Protein AF-A0A536SQI3-F1 (afdb_monomer_lite)

Radius of gyration: 22.65 Å; chains: 1; bounding box: 48×44×55 Å

Structure (mmCIF, N/CA/C/O backbone):
data_AF-A0A536SQI3-F1
#
_entry.id   AF-A0A536SQI3-F1
#
loop_
_atom_site.group_PDB
_atom_site.id
_atom_site.type_symbol
_atom_site.label_atom_id
_atom_site.label_alt_id
_atom_site.label_comp_id
_atom_site.label_asym_id
_atom_site.label_entity_id
_atom_site.label_seq_id
_atom_site.pdbx_PDB_ins_code
_atom_site.Cartn_x
_atom_site.Cartn_y
_atom_site.Cartn_z
_atom_site.occupancy
_atom_site.B_iso_or_equiv
_atom_site.auth_seq_id
_atom_site.auth_comp_id
_atom_site.auth_asym_id
_atom_site.auth_atom_id
_atom_site.pdbx_PDB_model_num
ATOM 1 N N . MET A 1 1 ? 1.570 18.045 28.179 1.00 54.19 1 MET A N 1
ATOM 2 C CA . MET A 1 1 ? 0.170 17.554 28.172 1.00 54.19 1 MET A CA 1
ATOM 3 C C . MET A 1 1 ? 0.176 16.136 28.721 1.00 54.19 1 MET A C 1
ATOM 5 O O . MET A 1 1 ? 1.091 15.405 28.374 1.00 54.19 1 MET A O 1
ATOM 9 N N . GLN A 1 2 ? -0.757 15.761 29.602 1.00 69.25 2 GLN A N 1
ATOM 10 C CA . GLN A 1 2 ? -0.829 14.382 30.109 1.00 69.25 2 GLN A CA 1
ATOM 11 C C . GLN A 1 2 ? -1.326 13.451 28.995 1.00 69.25 2 GLN A C 1
ATOM 13 O O . GLN A 1 2 ? -2.416 13.666 28.467 1.00 69.25 2 GLN A O 1
ATOM 18 N N . VAL A 1 3 ? -0.507 12.463 28.636 1.00 77.88 3 VAL A N 1
ATOM 19 C CA . VAL A 1 3 ? -0.843 11.394 27.686 1.00 77.88 3 VAL A CA 1
ATOM 20 C C . VAL A 1 3 ? -1.609 10.309 28.437 1.00 77.88 3 VAL A C 1
ATOM 22 O O . VAL A 1 3 ? -1.170 9.867 29.499 1.00 77.88 3 VAL A O 1
ATOM 25 N N . THR A 1 4 ? -2.745 9.875 27.901 1.00 81.56 4 THR A N 1
ATOM 26 C CA . THR A 1 4 ? -3.534 8.772 28.465 1.00 81.56 4 THR A CA 1
ATOM 27 C C . THR A 1 4 ? -3.445 7.565 27.542 1.00 81.56 4 THR A C 1
ATOM 29 O O . THR A 1 4 ? -4.084 7.583 26.493 1.00 81.56 4 THR A O 1
ATOM 32 N N . PRO A 1 5 ? -2.671 6.517 27.883 1.00 80.06 5 PRO A N 1
ATOM 33 C CA . PRO A 1 5 ? -2.592 5.332 27.041 1.00 80.06 5 PRO A CA 1
ATOM 34 C C . PRO A 1 5 ? -3.958 4.624 26.969 1.00 80.06 5 PRO A C 1
ATOM 36 O O . PRO A 1 5 ? -4.722 4.667 27.943 1.00 80.06 5 PRO A O 1
ATOM 39 N N . PRO A 1 6 ? -4.281 3.973 25.835 1.00 82.25 6 PRO A N 1
ATOM 40 C CA . PRO A 1 6 ? -5.546 3.271 25.655 1.00 82.25 6 PRO A CA 1
ATOM 41 C C . PRO A 1 6 ? -5.711 2.188 26.723 1.00 82.25 6 PRO A C 1
ATOM 43 O O . PRO A 1 6 ? -4.806 1.392 26.973 1.00 82.25 6 PRO A O 1
ATOM 46 N N . ARG A 1 7 ? -6.885 2.146 27.355 1.00 83.94 7 ARG A N 1
ATOM 47 C CA . ARG A 1 7 ? -7.156 1.257 28.495 1.00 83.94 7 ARG A CA 1
ATOM 48 C C . ARG A 1 7 ? -7.580 -0.148 28.063 1.00 83.94 7 ARG A C 1
ATOM 50 O O . ARG A 1 7 ? -7.582 -1.059 28.885 1.00 83.94 7 ARG A O 1
ATOM 57 N N . SER A 1 8 ? -7.973 -0.336 26.797 1.00 91.12 8 SER A N 1
ATOM 58 C CA . SER A 1 8 ? -8.430 -1.628 26.262 1.00 91.12 8 SER A CA 1
ATOM 59 C C . SER A 1 8 ? -8.322 -1.735 24.733 1.00 91.12 8 SER A C 1
ATOM 61 O O . SER A 1 8 ? -8.326 -0.727 24.023 1.00 91.12 8 SER A O 1
ATOM 63 N N . LEU A 1 9 ? -8.309 -2.971 24.212 1.00 89.44 9 LEU A N 1
ATOM 64 C CA . LEU A 1 9 ? -8.352 -3.250 22.765 1.00 89.44 9 LEU A CA 1
ATOM 65 C C . LEU A 1 9 ? -9.616 -2.695 22.095 1.00 89.44 9 LEU A C 1
ATOM 67 O O . LEU A 1 9 ? -9.556 -2.234 20.958 1.00 89.44 9 LEU A O 1
ATOM 71 N N . THR A 1 10 ? -10.750 -2.701 22.798 1.00 90.50 10 THR A N 1
ATOM 72 C CA . THR A 1 10 ? -12.017 -2.152 22.298 1.00 90.50 10 THR A CA 1
ATOM 73 C C . THR A 1 10 ? -11.917 -0.649 22.066 1.00 90.50 10 THR A C 1
ATOM 75 O O . THR A 1 10 ? -12.438 -0.138 21.079 1.00 90.50 10 THR A O 1
ATOM 78 N N . GLU A 1 11 ? -11.211 0.066 22.943 1.00 88.69 11 GLU A N 1
ATOM 79 C CA . GLU A 1 11 ? -10.977 1.502 22.797 1.00 88.69 11 GLU A CA 1
ATOM 80 C C . GLU A 1 11 ? -10.138 1.808 21.550 1.00 88.69 11 GLU A C 1
ATOM 82 O O . GLU A 1 11 ? -10.466 2.717 20.786 1.00 88.69 11 GLU A O 1
ATOM 87 N N . 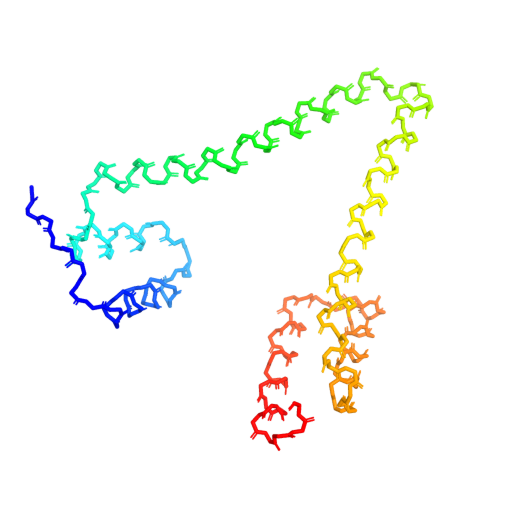LEU A 1 12 ? -9.108 0.991 21.313 1.00 89.12 12 LEU A N 1
ATOM 88 C CA . LEU A 1 12 ? -8.235 1.076 20.147 1.00 89.12 12 LEU A CA 1
ATOM 89 C C . LEU A 1 12 ? -9.018 0.786 18.859 1.00 89.12 12 LEU A C 1
ATOM 91 O O . LEU A 1 12 ? -9.025 1.601 17.938 1.00 89.12 12 LEU A O 1
ATOM 95 N N . PHE A 1 13 ? -9.760 -0.326 18.834 1.00 91.31 13 PHE A N 1
ATOM 96 C CA . PHE A 1 13 ? -10.617 -0.715 17.715 1.00 91.31 13 PHE A CA 1
ATOM 97 C C . PHE A 1 13 ? -11.633 0.375 17.373 1.00 91.31 13 PHE A C 1
ATOM 99 O O . PHE A 1 13 ? -11.731 0.770 16.216 1.00 91.31 13 PHE A O 1
ATOM 106 N N . LEU A 1 14 ? -12.352 0.905 18.366 1.00 90.19 14 LEU A N 1
ATOM 107 C CA . LEU A 1 14 ? -13.330 1.970 18.146 1.00 90.19 14 LEU A CA 1
ATOM 108 C C . LEU A 1 14 ? -12.668 3.272 17.691 1.00 90.19 14 LEU A C 1
ATOM 110 O O . LEU A 1 14 ? -13.249 3.979 16.875 1.00 90.19 14 LEU A O 1
ATOM 114 N N . GLY A 1 15 ? -11.464 3.594 18.171 1.00 87.50 15 GLY A N 1
ATOM 115 C CA . GLY A 1 15 ? -10.703 4.743 17.682 1.00 87.50 15 GLY A CA 1
ATOM 116 C C . GLY A 1 15 ? -10.355 4.615 16.200 1.00 87.50 15 GLY A C 1
ATOM 117 O O . GLY A 1 15 ? -10.721 5.486 15.414 1.00 87.50 15 GLY A O 1
ATOM 118 N N . PHE A 1 16 ? -9.729 3.508 15.797 1.00 90.44 16 PHE A N 1
ATOM 119 C CA . PHE A 1 16 ? -9.365 3.270 14.395 1.00 90.44 16 PHE A CA 1
ATOM 120 C C . PHE A 1 16 ? -10.582 3.103 13.481 1.00 90.44 16 PHE A C 1
ATOM 122 O O . PHE A 1 16 ? -10.594 3.651 12.380 1.00 90.44 16 PHE A O 1
ATOM 129 N N . LEU A 1 17 ? -11.631 2.412 13.938 1.00 90.00 17 LEU A N 1
ATOM 130 C CA . LEU A 1 17 ? -12.891 2.280 13.206 1.00 90.00 17 LEU A CA 1
ATOM 131 C C . LEU A 1 17 ? -13.521 3.652 12.950 1.00 90.00 17 LEU A C 1
ATOM 133 O O . LEU A 1 17 ? -13.993 3.921 11.848 1.00 90.00 17 LEU A O 1
ATOM 137 N N . ALA A 1 18 ? -13.508 4.531 13.951 1.00 86.75 18 ALA A N 1
ATOM 138 C CA . ALA A 1 18 ? -14.102 5.853 13.850 1.00 86.75 18 ALA A CA 1
ATOM 139 C C . ALA A 1 18 ? -13.255 6.815 12.995 1.00 86.75 18 ALA A C 1
ATOM 141 O O . ALA A 1 18 ? -13.822 7.626 12.263 1.00 86.75 18 ALA A O 1
ATOM 142 N N . ILE A 1 19 ? -11.921 6.692 13.023 1.00 89.88 19 ILE A N 1
ATOM 143 C CA . ILE A 1 19 ? -11.030 7.362 12.062 1.00 89.88 19 ILE A CA 1
ATOM 144 C C . ILE A 1 19 ? -11.371 6.888 10.645 1.00 89.88 19 ILE A C 1
ATOM 146 O O . ILE A 1 19 ? -11.669 7.710 9.781 1.00 89.88 19 ILE A O 1
ATOM 150 N N . GLY A 1 20 ? -11.408 5.573 10.408 1.00 85.06 20 GLY A N 1
ATOM 151 C CA . GLY A 1 20 ? -11.700 4.987 9.096 1.00 85.06 20 GLY A CA 1
ATOM 152 C C . GLY A 1 20 ? -13.069 5.394 8.546 1.00 85.06 20 GLY A C 1
ATOM 153 O O . GLY A 1 20 ? -13.165 5.823 7.399 1.00 85.06 20 GLY A O 1
ATOM 154 N N . ALA A 1 21 ? -14.110 5.365 9.382 1.00 88.00 21 ALA A N 1
ATOM 155 C CA . ALA A 1 21 ? -15.465 5.770 9.006 1.00 88.00 21 ALA A CA 1
ATOM 156 C C . ALA A 1 21 ? -15.570 7.246 8.573 1.00 88.00 21 ALA A C 1
ATOM 158 O O . ALA A 1 21 ? -16.472 7.595 7.815 1.00 88.00 21 ALA A O 1
ATOM 159 N N . ARG A 1 22 ? -14.657 8.113 9.036 1.00 87.56 22 ARG A N 1
ATOM 160 C CA . ARG A 1 22 ? -14.654 9.561 8.753 1.00 87.56 22 ARG A CA 1
ATOM 161 C C . ARG A 1 22 ? -13.556 10.003 7.784 1.00 87.56 22 ARG A C 1
ATOM 163 O O . ARG A 1 22 ? -13.510 11.169 7.409 1.00 87.56 22 ARG A O 1
ATOM 170 N N . SER A 1 23 ? -12.702 9.083 7.332 1.00 80.94 23 SER A N 1
ATOM 171 C CA . SER A 1 23 ? -11.514 9.383 6.515 1.00 80.94 23 SER A CA 1
ATOM 172 C C . SER A 1 23 ? -11.808 9.742 5.049 1.00 80.94 23 SER A C 1
ATOM 174 O O . SER A 1 23 ? -10.876 9.858 4.251 1.00 80.94 23 SER A O 1
ATOM 176 N N . PHE A 1 24 ? -13.074 9.935 4.667 1.00 76.62 24 PHE A N 1
ATOM 177 C CA . PHE A 1 24 ? -13.469 10.286 3.302 1.00 76.62 24 PHE A CA 1
ATOM 178 C C . PHE A 1 24 ? -13.100 11.754 3.008 1.00 76.62 24 PHE A C 1
ATOM 180 O O . PHE A 1 24 ? -13.892 12.667 3.216 1.00 76.62 24 PHE A O 1
ATOM 187 N N . GLY A 1 25 ? -11.844 11.983 2.610 1.00 70.31 25 GLY A N 1
ATOM 188 C CA . GLY A 1 25 ? -11.251 13.317 2.418 1.00 70.31 25 GLY A CA 1
ATOM 189 C C . GLY A 1 25 ? -9.841 13.479 3.000 1.00 70.31 25 GLY A C 1
ATOM 190 O O . GLY A 1 25 ? -9.211 14.511 2.791 1.00 70.31 25 GLY A O 1
ATOM 191 N N . GLY A 1 26 ? -9.328 12.464 3.702 1.00 79.56 26 GLY A N 1
ATOM 192 C CA . GLY A 1 26 ? -7.971 12.452 4.247 1.00 79.56 26 GLY A CA 1
ATOM 193 C C . GLY A 1 26 ? -7.925 11.829 5.637 1.00 79.56 26 GLY A C 1
ATOM 194 O O . GLY A 1 26 ? -8.546 12.325 6.574 1.00 79.56 26 GLY A O 1
ATOM 195 N N . VAL A 1 27 ? -7.154 10.749 5.779 1.00 88.62 27 VAL A N 1
ATOM 196 C CA . VAL A 1 27 ? -6.998 10.034 7.058 1.00 88.62 27 VAL A CA 1
ATOM 197 C C . VAL A 1 27 ? -6.168 10.826 8.068 1.00 88.62 27 VAL A C 1
ATOM 199 O O . VAL A 1 27 ? -6.436 10.771 9.260 1.00 88.62 27 VAL A O 1
ATOM 202 N N . LEU A 1 28 ? -5.186 11.599 7.600 1.00 88.19 28 LEU A N 1
ATOM 203 C CA . LEU A 1 28 ? -4.201 12.269 8.448 1.00 88.19 28 LEU A CA 1
ATOM 204 C C . LEU A 1 28 ? -4.794 13.319 9.412 1.00 88.19 28 LEU A C 1
ATOM 206 O O . LEU A 1 28 ? -4.505 13.224 10.605 1.00 88.19 28 LEU A O 1
ATOM 210 N N . PRO A 1 29 ? -5.643 14.277 8.974 1.00 89.12 29 PRO A N 1
ATOM 211 C CA . PRO A 1 29 ? -6.240 15.250 9.893 1.00 89.12 29 PRO A CA 1
ATOM 212 C C . PRO A 1 29 ? -7.189 14.594 10.904 1.00 89.12 29 PRO A C 1
ATOM 214 O O . PRO A 1 29 ? -7.241 15.013 12.058 1.00 89.12 29 PRO A O 1
ATOM 217 N N . TRP A 1 30 ? -7.903 13.537 10.504 1.00 89.88 30 TRP A N 1
ATOM 218 C CA . TRP A 1 30 ? -8.766 12.773 11.408 1.00 89.88 30 TRP A CA 1
ATOM 219 C C . TRP A 1 30 ? -7.974 11.930 12.404 1.00 89.88 30 TRP A C 1
ATOM 221 O O . TRP A 1 30 ? -8.318 11.896 13.582 1.00 89.88 30 TRP A O 1
ATOM 231 N N . ALA A 1 31 ? -6.894 11.293 11.956 1.00 90.00 31 ALA A N 1
ATOM 232 C CA . ALA A 1 31 ? -5.985 10.561 12.824 1.00 90.00 31 ALA A CA 1
ATOM 233 C C . ALA A 1 31 ? -5.347 11.498 13.855 1.00 90.00 31 ALA A C 1
ATOM 235 O O . ALA A 1 31 ? -5.341 11.171 15.038 1.00 90.00 31 ALA A O 1
ATOM 236 N N . TYR A 1 32 ? -4.905 12.690 13.437 1.00 90.31 32 TYR A N 1
ATOM 237 C CA . TYR A 1 32 ? -4.372 13.702 14.347 1.00 90.31 32 TYR A CA 1
ATOM 238 C C . TYR A 1 32 ? -5.414 14.141 15.382 1.00 90.31 32 TYR A C 1
ATOM 240 O O . TYR A 1 32 ? -5.163 14.035 16.583 1.00 90.31 32 TYR A O 1
ATOM 248 N N . ARG A 1 33 ? -6.614 14.550 14.939 1.00 89.12 33 ARG A N 1
ATOM 249 C CA . ARG A 1 33 ? -7.701 14.945 15.850 1.00 89.12 33 ARG A CA 1
ATOM 250 C C . ARG A 1 33 ? -8.026 13.851 16.855 1.00 89.12 33 ARG A C 1
ATOM 252 O O . ARG A 1 33 ? -8.018 14.097 18.054 1.00 89.12 33 ARG A O 1
ATOM 259 N N . THR A 1 34 ? -8.280 12.629 16.398 1.00 88.88 34 THR A N 1
ATOM 260 C CA . THR A 1 34 ? -8.717 11.567 17.306 1.00 88.88 34 THR A CA 1
ATOM 261 C C . THR A 1 34 ? -7.590 11.089 18.225 1.00 88.88 34 THR A C 1
ATOM 263 O O . THR A 1 34 ? -7.833 10.890 19.413 1.00 88.88 34 THR A O 1
ATOM 266 N N . MET A 1 35 ? -6.361 10.917 17.729 1.00 87.62 35 MET A N 1
ATOM 267 C CA . MET A 1 35 ? -5.261 10.346 18.522 1.00 87.62 35 MET A CA 1
ATOM 268 C C . MET A 1 35 ? -4.564 11.371 19.428 1.00 87.62 35 MET A C 1
ATOM 270 O O . MET A 1 35 ? -4.138 10.998 20.520 1.00 87.62 35 MET A O 1
ATOM 274 N N . VAL A 1 36 ? -4.454 12.637 19.010 1.00 89.62 36 VAL A N 1
ATOM 275 C CA . VAL A 1 36 ? -3.725 13.687 19.749 1.00 89.62 36 VAL A CA 1
ATOM 276 C C . VAL A 1 36 ? -4.676 14.598 20.528 1.00 89.62 36 VAL A C 1
ATOM 278 O O . VAL A 1 36 ? -4.434 14.861 21.705 1.00 89.62 36 VAL A O 1
ATOM 281 N N . GLU A 1 37 ? -5.771 15.058 19.913 1.00 88.56 37 GLU A N 1
ATOM 282 C CA . GLU A 1 37 ? -6.681 16.035 20.535 1.00 88.56 37 GLU A CA 1
ATOM 283 C C . GLU A 1 37 ? -7.772 15.367 21.387 1.00 88.56 37 GLU A C 1
ATOM 285 O O . GLU A 1 37 ? -7.861 15.634 22.584 1.00 88.56 37 GLU A O 1
ATOM 290 N N . GLU A 1 38 ? -8.585 14.483 20.795 1.00 87.94 38 GLU A N 1
ATOM 291 C CA . GLU A 1 38 ? -9.759 13.884 21.450 1.00 87.94 38 GLU A CA 1
ATOM 292 C C . GLU A 1 38 ? -9.358 12.844 22.501 1.00 87.94 38 GLU A C 1
ATOM 294 O O . GLU A 1 38 ? -9.774 12.929 23.656 1.00 87.94 38 GLU A O 1
ATOM 299 N N . ARG A 1 39 ? -8.563 11.839 22.104 1.00 85.19 39 ARG A N 1
ATOM 300 C CA . ARG A 1 39 ? -8.203 10.709 22.978 1.00 85.19 39 ARG A CA 1
ATOM 301 C C . ARG A 1 39 ? -6.859 10.866 23.680 1.00 85.19 39 ARG A C 1
ATOM 303 O O . ARG A 1 39 ? -6.600 10.147 24.641 1.00 85.19 39 ARG A O 1
ATOM 310 N N . ARG A 1 40 ? -6.022 11.807 23.225 1.00 87.38 40 ARG A N 1
ATOM 311 C CA . ARG A 1 40 ? -4.718 12.153 23.829 1.00 87.38 40 ARG A CA 1
ATOM 312 C C . ARG A 1 40 ? -3.820 10.927 24.066 1.00 87.38 40 ARG A C 1
ATOM 314 O O . ARG A 1 40 ? -3.146 10.825 25.091 1.00 87.38 40 ARG A O 1
ATOM 321 N N . TRP A 1 41 ? -3.846 9.987 23.122 1.00 89.56 41 TRP A N 1
ATOM 322 C CA . TRP A 1 41 ? -3.044 8.761 23.130 1.00 89.56 41 TRP A CA 1
ATOM 323 C C . TRP A 1 41 ? -1.578 9.019 22.773 1.00 89.56 41 TRP A C 1
ATOM 325 O O . TRP A 1 41 ? -0.707 8.290 23.235 1.00 89.56 41 TRP A O 1
ATOM 335 N N . LEU A 1 42 ? -1.313 10.036 21.950 1.00 86.88 42 LEU A N 1
ATOM 336 C CA . LEU A 1 42 ? 0.023 10.42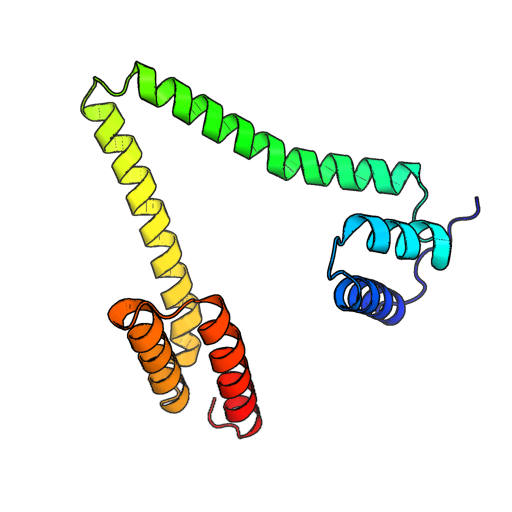6 21.497 1.00 86.88 42 LEU A CA 1
ATOM 337 C C . LEU A 1 42 ? 0.229 11.924 21.699 1.00 86.88 42 LEU A C 1
ATOM 339 O O . LEU A 1 42 ? -0.728 12.702 21.649 1.00 86.88 42 LEU A O 1
ATOM 343 N N . THR A 1 43 ? 1.479 12.343 21.893 1.00 90.50 43 THR A N 1
ATOM 344 C CA . THR A 1 43 ? 1.810 13.765 21.800 1.00 90.50 43 THR A CA 1
ATOM 345 C C . THR A 1 43 ? 1.859 14.208 20.337 1.00 90.50 43 THR A C 1
ATOM 347 O O . THR A 1 43 ? 1.965 13.397 19.415 1.00 90.50 43 THR A O 1
ATOM 350 N N . GLN A 1 44 ? 1.800 15.521 20.111 1.00 88.88 44 GLN A N 1
ATOM 351 C CA . GLN A 1 44 ? 1.974 16.092 18.776 1.00 88.88 44 GLN A CA 1
ATOM 352 C C . GLN A 1 44 ? 3.332 15.706 18.160 1.00 88.88 44 GLN A C 1
ATOM 354 O O . GLN A 1 44 ? 3.396 15.439 16.962 1.00 88.88 44 GLN A O 1
ATOM 359 N N . ALA A 1 45 ? 4.391 15.649 18.978 1.00 89.44 45 ALA A N 1
ATOM 360 C CA . ALA A 1 45 ? 5.728 15.256 18.544 1.00 89.44 45 ALA A CA 1
ATOM 361 C C . ALA A 1 45 ? 5.774 13.771 18.153 1.00 89.44 45 ALA A C 1
ATOM 363 O O . ALA A 1 45 ? 6.183 13.463 17.037 1.00 89.44 45 ALA A O 1
ATOM 364 N N . ASP A 1 46 ? 5.254 12.878 19.004 1.00 89.12 46 ASP A N 1
ATOM 365 C CA . ASP A 1 46 ? 5.248 11.430 18.734 1.00 89.12 46 ASP A CA 1
ATOM 366 C C . ASP A 1 46 ? 4.422 11.088 17.485 1.00 89.12 46 ASP A C 1
ATOM 368 O O . ASP A 1 46 ? 4.780 10.207 16.699 1.00 89.12 46 ASP A O 1
ATOM 372 N N . PHE A 1 47 ? 3.305 11.794 17.275 1.00 90.75 47 PHE A N 1
ATOM 373 C CA . PHE A 1 47 ? 2.486 11.618 16.078 1.00 90.75 47 PHE A CA 1
ATOM 374 C C . PHE A 1 47 ? 3.247 12.042 14.817 1.00 90.75 47 PHE A C 1
ATOM 376 O O . PHE A 1 47 ? 3.263 11.301 13.835 1.00 90.75 47 PHE A O 1
ATOM 383 N N . ALA A 1 48 ? 3.902 13.207 14.840 1.00 90.69 48 ALA A N 1
ATOM 384 C CA . ALA A 1 48 ? 4.695 13.686 13.711 1.00 90.69 48 ALA A CA 1
ATOM 385 C C . ALA A 1 48 ? 5.884 12.761 13.410 1.00 90.69 48 ALA A C 1
ATOM 387 O O . ALA A 1 48 ? 6.136 12.461 12.244 1.00 90.69 48 ALA A O 1
ATOM 388 N N . GLU A 1 49 ? 6.564 12.256 14.442 1.00 92.19 49 GLU A N 1
ATOM 389 C CA . GLU A 1 49 ? 7.655 11.292 14.297 1.00 92.19 49 GLU A CA 1
ATOM 390 C C . GLU A 1 49 ? 7.162 9.988 13.663 1.00 92.19 49 GLU A C 1
ATOM 392 O O . GLU A 1 49 ? 7.722 9.536 12.666 1.00 92.19 49 GLU A O 1
ATOM 397 N N . THR A 1 50 ? 6.056 9.428 14.162 1.00 91.56 50 THR A N 1
ATOM 398 C CA . THR A 1 50 ? 5.465 8.196 13.616 1.00 91.56 50 THR A CA 1
ATOM 399 C C . THR A 1 50 ? 5.092 8.361 12.143 1.00 91.56 50 THR A C 1
ATOM 401 O O . THR A 1 50 ? 5.408 7.504 11.317 1.00 91.56 50 THR A O 1
ATOM 404 N N . ILE A 1 51 ? 4.457 9.481 11.783 1.00 91.56 51 ILE A N 1
ATOM 405 C CA . ILE A 1 51 ? 4.114 9.779 10.388 1.00 91.56 51 ILE A CA 1
ATOM 406 C C . ILE A 1 51 ? 5.373 9.955 9.537 1.00 91.56 51 ILE A C 1
ATOM 408 O O . ILE A 1 51 ? 5.425 9.415 8.432 1.00 91.56 51 ILE A O 1
ATOM 412 N N . GLY A 1 52 ? 6.396 10.642 10.048 1.00 90.94 52 GLY A N 1
ATOM 413 C CA . GLY A 1 52 ? 7.682 10.801 9.370 1.00 90.94 52 GLY A CA 1
ATOM 414 C C . GLY A 1 52 ? 8.368 9.461 9.095 1.00 90.94 52 GLY A C 1
ATOM 415 O O . GLY A 1 52 ? 8.832 9.222 7.980 1.00 90.94 52 GLY A O 1
ATOM 416 N N . LEU A 1 53 ? 8.353 8.541 10.064 1.00 92.50 53 LEU A N 1
ATOM 417 C CA . LEU A 1 53 ? 8.870 7.180 9.900 1.00 92.50 53 LEU A CA 1
ATOM 418 C C . LEU A 1 53 ? 8.080 6.394 8.841 1.00 92.50 53 LEU A C 1
ATOM 420 O O . LEU A 1 53 ? 8.676 5.763 7.965 1.00 92.50 53 LEU A O 1
ATOM 424 N N . CYS A 1 54 ? 6.745 6.468 8.865 1.00 91.19 54 CYS A N 1
ATOM 425 C CA . CYS A 1 54 ? 5.896 5.830 7.854 1.00 91.19 54 CYS A CA 1
ATOM 426 C C . CYS A 1 54 ? 6.140 6.392 6.446 1.00 91.19 54 CYS A C 1
ATOM 428 O O . CYS A 1 54 ? 6.195 5.635 5.476 1.00 91.19 54 CYS A O 1
ATOM 430 N N . GLN A 1 55 ? 6.307 7.711 6.324 1.00 92.12 55 GLN A N 1
ATOM 431 C CA . GLN A 1 55 ? 6.650 8.352 5.058 1.00 92.12 55 GLN A CA 1
ATOM 432 C C . GLN A 1 55 ? 8.028 7.907 4.576 1.00 92.12 55 GLN A C 1
ATOM 434 O O . GLN A 1 55 ? 8.163 7.568 3.405 1.00 92.12 55 GLN A O 1
ATOM 439 N N . GLY A 1 56 ? 9.023 7.818 5.461 1.00 91.25 56 GLY A N 1
ATOM 440 C CA . GLY A 1 56 ? 10.350 7.300 5.131 1.00 91.25 56 GLY A CA 1
ATOM 441 C C . GLY A 1 56 ? 10.299 5.889 4.542 1.00 91.25 56 GLY A C 1
ATOM 442 O O . GLY A 1 56 ? 10.913 5.638 3.507 1.00 91.25 56 GLY A O 1
ATOM 443 N N . LEU A 1 57 ? 9.492 4.997 5.127 1.00 92.44 57 LEU A N 1
ATOM 444 C CA . LEU A 1 57 ? 9.314 3.630 4.626 1.00 92.44 57 LEU A CA 1
ATOM 445 C C . LEU A 1 57 ? 8.745 3.574 3.198 1.00 92.44 57 LEU A C 1
ATOM 447 O O . LEU A 1 57 ? 9.067 2.643 2.466 1.00 92.44 57 LEU A O 1
ATOM 451 N N . MET A 1 58 ? 7.916 4.538 2.784 1.00 91.12 58 MET A N 1
ATOM 452 C CA . MET A 1 58 ? 7.365 4.580 1.420 1.00 91.12 58 MET A CA 1
ATOM 453 C C . MET A 1 58 ? 8.228 5.384 0.445 1.00 91.12 58 MET A C 1
ATOM 455 O O . MET A 1 58 ? 8.436 4.966 -0.693 1.00 91.12 58 MET A O 1
ATOM 459 N N . VAL A 1 59 ? 8.734 6.537 0.879 1.00 94.56 59 VAL A N 1
ATOM 460 C CA . VAL A 1 59 ? 9.506 7.463 0.044 1.00 94.56 59 VAL A CA 1
ATOM 461 C C . VAL A 1 59 ? 10.867 6.867 -0.300 1.00 94.56 59 VAL A C 1
ATOM 463 O O . VAL A 1 59 ? 11.302 6.978 -1.442 1.00 94.56 59 VAL A O 1
ATOM 466 N N . LEU A 1 60 ? 11.518 6.176 0.638 1.00 93.25 60 LEU A N 1
ATOM 467 C CA . LEU A 1 60 ? 12.832 5.579 0.413 1.00 93.25 60 LEU A CA 1
ATOM 468 C C . LEU A 1 60 ? 12.841 4.550 -0.738 1.00 93.25 60 LEU A C 1
ATOM 470 O O . LEU A 1 60 ? 13.603 4.749 -1.686 1.00 93.25 60 LEU A O 1
ATOM 474 N N . PRO A 1 61 ? 12.011 3.483 -0.740 1.00 94.62 61 PRO A N 1
ATOM 475 C CA . PRO A 1 61 ? 11.973 2.545 -1.861 1.00 94.62 61 PRO A CA 1
ATOM 476 C C . PRO A 1 61 ? 11.477 3.203 -3.152 1.00 94.62 61 PRO A C 1
ATOM 478 O O . PRO A 1 61 ? 11.940 2.834 -4.228 1.00 94.62 61 PRO A O 1
ATOM 481 N N . PHE A 1 62 ? 10.586 4.196 -3.070 1.00 95.19 62 PHE A N 1
ATOM 482 C CA . PHE A 1 62 ? 10.133 4.935 -4.248 1.0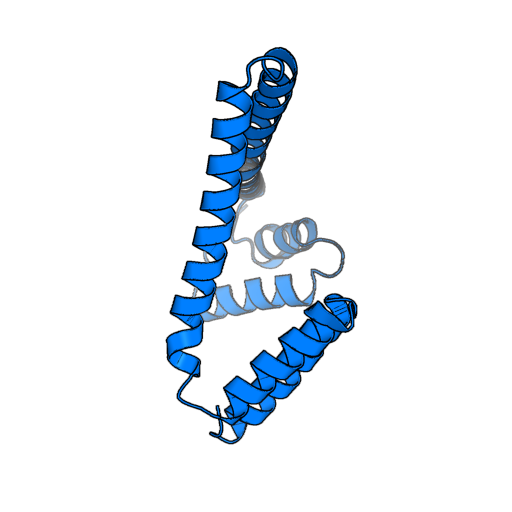0 95.19 62 PHE A CA 1
ATOM 483 C C . PHE A 1 62 ? 11.281 5.699 -4.925 1.00 95.19 62 PHE A C 1
ATOM 485 O O . PHE A 1 62 ? 11.467 5.575 -6.136 1.00 95.19 62 PHE A O 1
ATOM 492 N N . ILE A 1 63 ? 12.089 6.430 -4.147 1.00 96.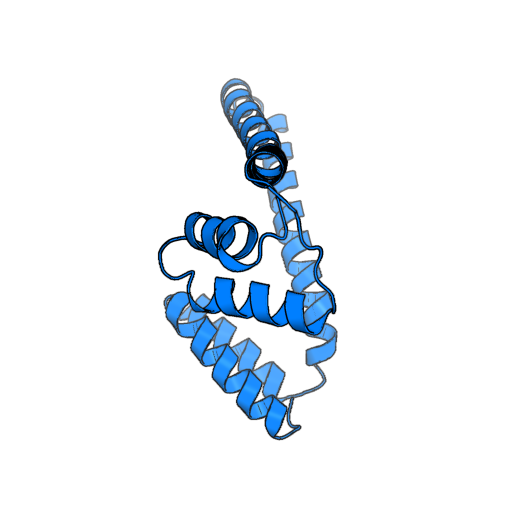38 63 ILE A N 1
ATOM 493 C CA . ILE A 1 63 ? 13.285 7.123 -4.645 1.00 96.38 63 ILE A CA 1
ATOM 494 C C . ILE A 1 63 ? 14.262 6.117 -5.252 1.00 96.38 63 ILE A C 1
ATOM 496 O O . ILE A 1 63 ? 14.757 6.351 -6.351 1.00 96.38 63 ILE A O 1
ATOM 500 N N . TRP A 1 64 ? 14.504 4.985 -4.586 1.00 95.81 64 TRP A N 1
ATOM 501 C CA . TRP A 1 64 ? 15.379 3.936 -5.114 1.00 95.81 64 TRP A CA 1
ATOM 502 C C . TRP A 1 64 ? 14.905 3.397 -6.463 1.00 95.81 64 TRP A C 1
ATOM 504 O O . TRP A 1 64 ? 15.696 3.306 -7.399 1.00 95.81 64 TRP A O 1
ATOM 514 N N . VAL A 1 65 ? 13.617 3.078 -6.594 1.00 93.25 65 VAL A N 1
ATOM 515 C CA . VAL A 1 65 ? 13.043 2.589 -7.855 1.00 93.25 65 VAL A CA 1
ATOM 516 C C . VAL A 1 65 ? 13.124 3.654 -8.947 1.00 93.25 65 VAL A C 1
ATOM 518 O O . VAL A 1 65 ? 13.455 3.325 -10.084 1.00 93.25 65 VAL A O 1
ATOM 521 N N . MET A 1 66 ? 12.881 4.927 -8.624 1.00 95.44 66 MET A N 1
ATOM 522 C CA . MET A 1 66 ? 13.039 6.021 -9.588 1.00 95.44 66 MET A CA 1
ATOM 523 C C . MET A 1 66 ? 14.487 6.244 -10.007 1.00 95.44 66 MET A C 1
ATOM 525 O O . MET A 1 66 ? 14.744 6.396 -11.198 1.00 95.44 66 MET A O 1
ATOM 529 N N . ALA A 1 67 ? 15.436 6.187 -9.075 1.00 95.44 67 ALA A N 1
ATOM 530 C CA . ALA A 1 67 ? 16.856 6.301 -9.385 1.00 95.44 67 ALA A CA 1
ATOM 531 C C . ALA A 1 67 ? 17.317 5.158 -10.302 1.00 95.44 67 ALA A C 1
ATOM 533 O O . ALA A 1 67 ? 17.947 5.406 -11.327 1.00 95.44 67 ALA A O 1
ATOM 534 N N . LEU A 1 68 ? 16.928 3.915 -9.993 1.00 94.00 68 LEU A N 1
ATOM 535 C CA . LEU A 1 68 ? 17.179 2.760 -10.861 1.00 94.00 68 LEU A CA 1
ATOM 536 C C . LEU A 1 68 ? 16.495 2.900 -12.226 1.00 94.00 68 LEU A C 1
ATOM 538 O O . LEU A 1 68 ? 17.056 2.481 -13.234 1.00 94.00 68 LEU A O 1
ATOM 542 N N . GLY A 1 69 ? 15.301 3.496 -12.272 1.00 93.44 69 GLY A N 1
ATOM 543 C CA . GLY A 1 69 ? 14.584 3.787 -13.511 1.00 93.44 69 GLY A CA 1
ATOM 544 C C . GLY A 1 69 ? 15.335 4.772 -14.405 1.00 93.44 69 GLY A C 1
ATOM 545 O O . GLY A 1 69 ? 15.487 4.509 -15.594 1.00 93.44 69 GLY A O 1
ATOM 546 N N . VAL A 1 70 ? 15.856 5.864 -13.840 1.00 94.94 70 VAL A N 1
ATOM 547 C CA . VAL A 1 70 ? 16.696 6.830 -14.572 1.00 94.94 70 VAL A CA 1
ATOM 548 C C . VAL A 1 70 ? 17.976 6.160 -15.065 1.00 94.94 70 VAL A C 1
ATOM 550 O O . VAL A 1 70 ? 18.308 6.255 -16.242 1.00 94.94 70 VAL A O 1
ATOM 553 N N . LEU A 1 71 ? 18.637 5.402 -14.195 1.00 92.94 71 LEU A N 1
ATOM 554 C CA . LEU A 1 71 ? 19.856 4.668 -14.519 1.00 92.94 71 LEU A CA 1
ATOM 555 C C . LEU A 1 71 ? 19.645 3.631 -15.636 1.00 92.94 71 LEU A C 1
ATOM 557 O O . LEU A 1 71 ? 20.487 3.448 -16.514 1.00 92.94 71 LEU A O 1
ATOM 561 N N . TYR A 1 72 ? 18.483 2.973 -15.644 1.00 92.06 72 TYR A N 1
ATOM 562 C CA . TYR A 1 72 ? 18.083 2.073 -16.719 1.00 92.06 72 TYR A CA 1
ATOM 563 C C . TYR A 1 72 ? 17.983 2.796 -18.066 1.00 92.06 72 TYR A C 1
ATOM 565 O O . TYR A 1 72 ? 18.371 2.212 -19.073 1.00 92.06 72 TYR A O 1
ATOM 573 N N . LEU A 1 73 ? 17.504 4.045 -18.110 1.00 91.06 73 LEU A N 1
ATOM 574 C CA . LEU A 1 73 ? 17.401 4.798 -19.365 1.00 91.06 73 LEU A CA 1
ATOM 575 C C . LEU A 1 73 ? 18.777 5.067 -19.993 1.00 91.06 73 LEU A C 1
ATOM 577 O O . LEU A 1 73 ? 18.884 5.046 -21.216 1.00 91.06 73 LEU A O 1
ATOM 581 N N . GLU A 1 74 ? 19.825 5.244 -19.183 1.00 92.69 74 GLU A N 1
ATOM 582 C CA . GLU A 1 74 ? 21.200 5.432 -19.672 1.00 92.69 74 GLU A CA 1
ATOM 583 C C . GLU A 1 74 ? 21.791 4.148 -20.277 1.00 92.69 74 GLU A C 1
ATOM 585 O O . GLU A 1 74 ? 22.480 4.189 -21.299 1.00 92.69 74 GLU A O 1
ATOM 590 N N . TRP A 1 75 ? 21.496 2.985 -19.685 1.00 89.38 75 TRP A N 1
ATOM 591 C CA . TRP A 1 75 ? 22.032 1.687 -20.123 1.00 89.38 75 TRP A CA 1
ATOM 592 C C . TRP A 1 75 ? 21.053 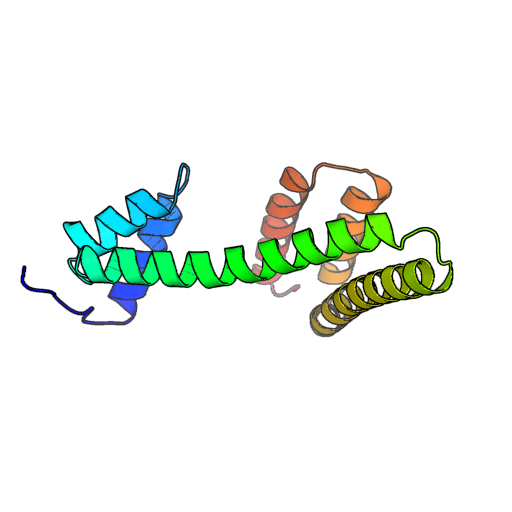0.822 -20.921 1.00 89.38 75 TRP A C 1
ATOM 594 O O . TRP A 1 75 ? 21.376 -0.320 -21.259 1.00 89.38 75 TRP A O 1
ATOM 604 N N . ALA A 1 76 ? 19.889 1.363 -21.287 1.00 85.44 76 ALA A N 1
ATOM 605 C CA . ALA A 1 76 ? 18.861 0.663 -22.059 1.00 85.44 76 ALA A CA 1
ATOM 606 C C . ALA A 1 76 ? 19.364 0.173 -23.429 1.00 85.44 76 ALA A C 1
ATOM 608 O O . ALA A 1 76 ? 18.797 -0.762 -23.999 1.00 85.44 76 ALA A O 1
ATOM 609 N N . SER A 1 77 ? 20.443 0.774 -23.938 1.00 86.25 77 SER A N 1
ATOM 610 C CA . SER A 1 77 ? 21.126 0.391 -25.177 1.00 86.25 77 SER A CA 1
ATOM 611 C C . SER A 1 77 ? 21.697 -1.032 -25.140 1.00 86.25 77 SER A C 1
ATOM 613 O O . SER A 1 77 ? 21.825 -1.664 -26.188 1.00 86.25 77 SER A O 1
ATOM 615 N N . TYR A 1 78 ? 22.026 -1.567 -23.956 1.00 91.88 78 TYR A N 1
ATOM 616 C CA . TYR A 1 78 ? 22.556 -2.922 -23.825 1.00 91.88 78 TYR A CA 1
ATOM 617 C C . TYR A 1 78 ? 21.417 -3.954 -23.738 1.00 91.88 78 TYR A C 1
ATOM 619 O O . TYR A 1 78 ? 20.630 -3.933 -22.786 1.00 91.88 78 TYR A O 1
ATOM 627 N N . PRO A 1 79 ? 21.343 -4.931 -24.664 1.00 90.81 79 PRO A N 1
ATOM 628 C CA . PRO A 1 79 ? 20.233 -5.887 -24.718 1.00 90.81 79 PRO A CA 1
ATOM 629 C C . PRO A 1 79 ? 20.128 -6.757 -23.457 1.00 90.81 79 PRO A C 1
ATOM 631 O O . PRO A 1 79 ? 19.024 -7.120 -23.050 1.00 90.81 79 PRO A O 1
ATOM 634 N N . VAL A 1 80 ? 21.258 -7.040 -22.800 1.00 92.88 80 VAL A N 1
ATOM 635 C CA . VAL A 1 80 ? 21.294 -7.793 -21.539 1.00 92.88 80 VAL A CA 1
ATOM 636 C C . VAL A 1 80 ? 20.564 -7.059 -20.410 1.00 92.88 80 VAL A C 1
ATOM 638 O O . VAL A 1 80 ? 19.781 -7.676 -19.694 1.00 92.88 80 VAL A O 1
ATOM 641 N N . VAL A 1 81 ? 20.727 -5.738 -20.291 1.00 91.88 81 VAL A N 1
ATOM 642 C CA . VAL A 1 81 ? 20.096 -4.935 -19.229 1.00 91.88 81 VAL A CA 1
ATOM 643 C C . VAL A 1 81 ? 18.577 -4.949 -19.393 1.00 91.88 81 VAL A C 1
ATOM 645 O O . VAL A 1 81 ? 17.837 -5.185 -18.438 1.00 91.88 81 VAL A O 1
ATOM 648 N N . ARG A 1 82 ? 18.096 -4.801 -20.631 1.00 90.38 82 ARG A N 1
ATOM 649 C CA . ARG A 1 82 ? 16.665 -4.878 -20.950 1.00 90.38 82 ARG A CA 1
ATOM 650 C C . ARG A 1 82 ? 16.071 -6.257 -20.663 1.00 90.38 82 ARG A C 1
ATOM 652 O O . ARG A 1 82 ? 14.960 -6.343 -20.132 1.00 90.38 82 ARG A O 1
ATOM 659 N N . ALA A 1 83 ? 16.799 -7.326 -20.988 1.00 92.12 83 ALA A N 1
ATOM 660 C CA . ALA A 1 83 ? 16.372 -8.694 -20.707 1.00 92.12 83 ALA A CA 1
ATOM 661 C C . ALA A 1 83 ? 16.232 -8.939 -19.197 1.00 92.12 83 ALA A C 1
ATOM 663 O O . ALA A 1 83 ? 15.214 -9.471 -18.756 1.00 92.12 83 ALA A O 1
ATOM 664 N N . VAL A 1 84 ? 17.205 -8.476 -18.404 1.00 93.31 84 VAL A N 1
ATOM 665 C CA . VAL A 1 84 ? 17.175 -8.571 -16.937 1.00 93.31 84 VAL A CA 1
ATOM 666 C C . VAL A 1 84 ? 15.952 -7.847 -16.368 1.00 93.31 84 VAL A C 1
ATOM 668 O O . VAL A 1 84 ? 15.176 -8.458 -15.637 1.00 93.31 84 VAL A O 1
ATOM 671 N N . VAL A 1 85 ? 15.714 -6.586 -16.744 1.00 92.25 85 VAL A N 1
ATOM 672 C CA . VAL A 1 85 ? 14.567 -5.802 -16.238 1.00 92.25 85 VAL A CA 1
ATOM 673 C C . VAL A 1 85 ? 13.227 -6.430 -16.632 1.00 92.25 85 VAL A C 1
ATOM 675 O O . VAL A 1 85 ? 12.314 -6.520 -15.811 1.00 92.25 85 VAL A O 1
ATOM 678 N N . THR A 1 86 ? 13.117 -6.935 -17.863 1.00 91.44 86 THR A N 1
ATOM 679 C CA . THR A 1 86 ? 11.916 -7.651 -18.324 1.00 91.44 86 THR A CA 1
ATOM 680 C C . THR A 1 86 ? 11.696 -8.937 -17.521 1.00 91.44 86 THR A C 1
ATOM 682 O O . THR A 1 86 ? 10.569 -9.227 -17.117 1.00 91.44 86 THR A O 1
ATOM 685 N N . GLY A 1 87 ? 12.767 -9.679 -17.225 1.00 93.94 87 GLY A N 1
ATOM 686 C CA . GLY A 1 87 ? 12.723 -10.875 -16.382 1.00 93.94 87 GLY A CA 1
ATOM 687 C C . GLY A 1 87 ? 12.296 -10.578 -14.942 1.00 93.94 87 GLY A C 1
ATOM 688 O O . GLY A 1 87 ? 11.470 -11.301 -14.380 1.00 93.94 87 GLY A O 1
ATOM 689 N N . VAL A 1 88 ? 12.778 -9.478 -14.355 1.00 95.12 88 VAL A N 1
ATOM 690 C CA . VAL A 1 88 ? 12.337 -9.013 -13.028 1.00 95.12 88 VAL A CA 1
ATOM 691 C C . VAL A 1 88 ? 10.839 -8.683 -13.044 1.00 95.12 88 VAL A C 1
ATOM 693 O O . VAL A 1 88 ? 10.104 -9.135 -12.165 1.00 95.12 88 VAL A O 1
ATOM 696 N N . GLY A 1 89 ? 10.357 -7.983 -14.078 1.00 91.88 89 GLY A N 1
ATOM 697 C CA . GLY A 1 89 ? 8.929 -7.699 -14.261 1.00 91.88 89 GLY A CA 1
ATOM 698 C C . GLY A 1 89 ? 8.073 -8.967 -14.372 1.00 91.88 89 GLY A C 1
ATOM 699 O O . GLY A 1 89 ? 7.054 -9.095 -13.689 1.00 91.88 89 GLY A O 1
ATOM 700 N N . ALA A 1 90 ? 8.518 -9.944 -15.169 1.00 95.69 90 ALA A N 1
ATOM 701 C CA . ALA A 1 90 ? 7.850 -11.239 -15.305 1.00 95.69 90 ALA A CA 1
ATOM 702 C C . ALA A 1 90 ? 7.806 -12.016 -13.977 1.00 95.69 90 ALA A C 1
ATOM 704 O O . ALA A 1 90 ? 6.787 -12.621 -13.642 1.00 95.69 90 ALA A O 1
ATOM 705 N N . THR A 1 91 ? 8.878 -11.947 -13.184 1.00 95.88 91 THR A N 1
ATOM 706 C CA . THR A 1 91 ? 8.938 -12.558 -11.847 1.00 95.88 91 THR A CA 1
ATOM 707 C C . THR A 1 91 ? 7.915 -11.924 -10.903 1.00 95.88 91 THR A C 1
ATOM 709 O O . THR A 1 91 ? 7.199 -12.638 -10.199 1.00 95.88 91 THR A O 1
ATOM 712 N N . GLY A 1 92 ? 7.775 -10.593 -10.937 1.00 93.75 92 GLY A N 1
ATOM 713 C CA . GLY A 1 92 ? 6.750 -9.873 -10.179 1.00 93.75 92 GLY A CA 1
ATOM 714 C C . GLY A 1 92 ? 5.331 -10.323 -10.538 1.00 93.75 92 GLY A C 1
ATOM 715 O O . GLY A 1 92 ? 4.546 -10.657 -9.651 1.00 93.75 92 GLY A O 1
ATOM 716 N N . ALA A 1 93 ? 5.017 -10.426 -11.833 1.00 94.38 93 ALA A N 1
ATOM 717 C CA . ALA A 1 93 ? 3.731 -10.954 -12.297 1.00 94.38 93 ALA A CA 1
ATOM 718 C C . ALA A 1 93 ? 3.491 -12.403 -11.826 1.00 94.38 93 ALA A C 1
ATOM 720 O O . ALA A 1 93 ? 2.399 -12.734 -11.360 1.00 94.38 93 ALA A O 1
ATOM 721 N N . GLY A 1 94 ? 4.522 -13.251 -11.874 1.00 94.69 94 GLY A N 1
ATOM 722 C CA . GLY A 1 94 ? 4.470 -14.623 -11.366 1.00 94.69 94 GLY A CA 1
ATOM 723 C C . GLY A 1 94 ? 4.149 -14.701 -9.871 1.00 94.69 94 GLY A C 1
ATOM 724 O O . GLY A 1 94 ? 3.332 -15.527 -9.464 1.00 94.69 94 GLY A O 1
ATOM 725 N N . LEU A 1 95 ? 4.716 -13.808 -9.053 1.00 96.12 95 LEU A N 1
ATOM 726 C CA . LEU A 1 95 ? 4.431 -13.733 -7.615 1.00 96.12 95 LEU A CA 1
ATOM 727 C C . LEU A 1 95 ? 2.968 -13.358 -7.334 1.00 96.12 95 LEU A C 1
ATOM 729 O O . LEU A 1 95 ? 2.335 -13.952 -6.454 1.00 96.12 95 LEU A O 1
ATOM 733 N N . PHE A 1 96 ? 2.407 -12.415 -8.099 1.00 92.75 96 PHE A N 1
ATOM 734 C CA . PHE A 1 96 ? 0.987 -12.065 -8.000 1.00 92.75 96 PHE A CA 1
ATOM 735 C C . PHE A 1 96 ? 0.087 -13.251 -8.346 1.00 92.75 96 PHE A C 1
ATOM 737 O O . PHE A 1 96 ? -0.824 -13.571 -7.579 1.00 92.75 96 PHE A O 1
ATOM 744 N N . ILE A 1 97 ? 0.377 -13.952 -9.446 1.00 94.00 97 ILE A N 1
ATOM 745 C CA . ILE A 1 97 ? -0.366 -15.156 -9.842 1.00 94.00 97 ILE A CA 1
ATOM 746 C C . ILE A 1 97 ? -0.238 -16.238 -8.763 1.00 94.00 97 ILE A C 1
ATOM 748 O O . ILE A 1 97 ? -1.240 -16.812 -8.343 1.00 94.00 97 ILE A O 1
ATOM 752 N N . GLY A 1 98 ? 0.967 -16.483 -8.244 1.00 91.88 98 GLY A N 1
ATOM 753 C CA . GLY A 1 98 ? 1.200 -17.459 -7.178 1.00 91.88 98 GLY A CA 1
ATOM 754 C C . GLY A 1 98 ? 0.422 -17.143 -5.898 1.00 91.88 98 GLY A C 1
ATOM 755 O O . GLY A 1 98 ? -0.153 -18.040 -5.279 1.00 91.88 98 GLY A O 1
ATOM 756 N N . THR A 1 99 ? 0.330 -15.865 -5.532 1.00 91.69 99 THR A N 1
ATOM 757 C CA . THR A 1 99 ? -0.444 -15.411 -4.367 1.00 91.69 99 THR A CA 1
ATOM 758 C C . THR A 1 99 ? -1.946 -15.585 -4.598 1.00 91.69 99 THR A C 1
ATOM 760 O O . THR A 1 99 ? -2.644 -16.098 -3.720 1.00 91.69 99 THR A O 1
ATOM 763 N N . ALA A 1 100 ? -2.435 -15.254 -5.798 1.00 87.62 100 ALA A N 1
ATOM 764 C CA . ALA A 1 100 ? -3.823 -15.478 -6.194 1.00 87.62 100 ALA A CA 1
ATOM 765 C C . ALA A 1 100 ? -4.196 -16.969 -6.157 1.00 87.62 100 ALA A C 1
ATOM 767 O O . ALA A 1 100 ? -5.240 -17.327 -5.617 1.00 87.62 100 ALA A O 1
ATOM 768 N N . LEU A 1 101 ? -3.325 -17.854 -6.651 1.00 90.19 101 LEU A N 1
ATOM 769 C CA . LEU A 1 101 ? -3.536 -19.303 -6.608 1.00 90.19 101 LEU A CA 1
ATOM 770 C C . LEU A 1 101 ? -3.503 -19.846 -5.176 1.00 90.19 101 LEU A C 1
ATOM 772 O O . LEU A 1 101 ? -4.348 -20.663 -4.807 1.00 90.19 101 LEU A O 1
ATOM 776 N N . LYS A 1 102 ? -2.558 -19.381 -4.349 1.00 87.88 102 LYS A N 1
ATOM 777 C CA . LYS A 1 102 ? -2.437 -19.797 -2.945 1.00 87.88 102 LYS A CA 1
ATOM 778 C C . LYS A 1 102 ? -3.694 -19.449 -2.147 1.00 87.88 102 LYS A C 1
ATOM 780 O O . LYS A 1 102 ? -4.201 -20.305 -1.425 1.00 87.88 102 LYS A O 1
ATOM 785 N N . LEU A 1 103 ? -4.210 -18.229 -2.303 1.00 86.94 103 LEU A N 1
ATOM 786 C CA . LEU A 1 103 ? -5.454 -17.792 -1.661 1.00 86.94 103 LEU A CA 1
ATOM 787 C C . LEU A 1 103 ? -6.686 -18.469 -2.288 1.00 86.94 103 LEU A C 1
ATOM 789 O O . LEU A 1 103 ? -7.580 -18.917 -1.574 1.00 86.94 103 LEU A O 1
ATOM 793 N N . GLY A 1 104 ? -6.709 -18.623 -3.614 1.00 82.56 104 GLY A N 1
ATOM 794 C CA . GLY A 1 104 ? -7.819 -19.223 -4.358 1.00 82.56 104 GLY A CA 1
ATOM 795 C C . GLY A 1 104 ? -7.991 -20.728 -4.135 1.00 82.56 104 GLY A C 1
ATOM 796 O O . GLY A 1 104 ? -9.109 -21.233 -4.205 1.00 82.56 104 GLY A O 1
ATOM 797 N N . LYS A 1 105 ? -6.926 -21.464 -3.793 1.00 85.62 105 LYS A N 1
ATOM 798 C CA . LYS A 1 105 ? -6.998 -22.912 -3.523 1.00 85.62 105 LYS A CA 1
ATOM 799 C C . LYS A 1 105 ? -7.961 -23.254 -2.381 1.00 85.62 105 LYS A C 1
ATOM 801 O O . LYS A 1 105 ? -8.629 -24.284 -2.442 1.00 85.62 105 LYS A O 1
ATOM 806 N N . ALA A 1 106 ? -8.066 -22.390 -1.370 1.00 78.88 106 ALA A N 1
ATOM 807 C CA . ALA A 1 106 ? -9.036 -22.550 -0.285 1.00 78.88 106 ALA A CA 1
ATOM 808 C C . ALA A 1 106 ? -10.493 -22.418 -0.773 1.00 78.88 106 ALA A C 1
ATOM 810 O O . ALA A 1 106 ? -11.406 -22.978 -0.170 1.00 78.88 106 ALA A O 1
ATOM 811 N N . LEU A 1 107 ? -10.693 -21.716 -1.888 1.00 78.25 107 LEU A N 1
ATOM 812 C CA . LEU A 1 107 ? -11.988 -21.326 -2.423 1.00 78.25 107 LEU A CA 1
ATOM 813 C C . LEU A 1 107 ? -12.499 -22.263 -3.537 1.00 78.25 107 LEU A C 1
ATOM 815 O O . LEU A 1 107 ? -13.704 -22.391 -3.735 1.00 78.25 107 LEU A O 1
ATOM 819 N N . VAL A 1 108 ? -11.597 -22.991 -4.208 1.00 80.31 108 VAL A N 1
ATOM 820 C CA . VAL A 1 108 ? -11.896 -23.933 -5.312 1.00 80.31 108 VAL A CA 1
ATOM 821 C C . VAL A 1 108 ? -12.887 -25.039 -4.938 1.00 80.31 108 VAL A C 1
ATOM 823 O O . VAL A 1 108 ? -13.577 -25.568 -5.805 1.00 80.31 108 VAL A O 1
ATOM 826 N N . ARG A 1 109 ? -12.999 -25.391 -3.654 1.00 77.50 109 ARG A N 1
ATOM 827 C CA . ARG A 1 109 ? -13.920 -26.446 -3.202 1.00 77.50 109 ARG A CA 1
ATOM 828 C C . ARG A 1 109 ? -15.394 -26.031 -3.224 1.00 77.50 109 ARG A C 1
ATOM 830 O O . ARG A 1 109 ? -16.246 -26.891 -3.025 1.00 77.50 109 ARG A O 1
ATOM 837 N N . LYS A 1 110 ? -15.708 -24.748 -3.435 1.00 80.75 110 LYS A N 1
ATOM 838 C CA . LYS A 1 110 ? -17.080 -24.230 -3.374 1.00 80.75 110 LYS A CA 1
ATOM 839 C C . LYS A 1 110 ? -17.529 -23.715 -4.746 1.00 80.75 110 LYS A C 1
ATOM 841 O O . LYS A 1 110 ? -16.963 -22.740 -5.242 1.00 80.75 110 LYS A O 1
ATOM 846 N N . PRO A 1 111 ? -18.561 -24.320 -5.367 1.00 78.81 111 PRO A N 1
ATOM 847 C CA . PRO A 1 111 ? -18.960 -23.990 -6.737 1.00 78.81 111 PRO A CA 1
ATOM 848 C C . PRO A 1 111 ? -19.479 -22.552 -6.868 1.00 78.81 111 PRO A C 1
ATOM 850 O O . PRO A 1 111 ? -19.179 -21.886 -7.855 1.00 78.81 111 PRO A O 1
ATOM 853 N N . ALA A 1 112 ? -20.169 -22.027 -5.847 1.00 79.25 112 ALA A N 1
ATOM 854 C CA . ALA A 1 112 ? -20.629 -20.634 -5.821 1.00 79.25 112 ALA A CA 1
ATOM 855 C C . ALA A 1 112 ? -19.463 -19.635 -5.889 1.00 79.25 112 ALA A C 1
ATOM 857 O O . ALA A 1 112 ? -19.547 -18.597 -6.543 1.00 79.25 112 ALA A O 1
ATOM 858 N N . ALA A 1 113 ? -18.346 -19.978 -5.255 1.00 78.75 113 ALA A N 1
ATOM 859 C CA . ALA A 1 113 ? -17.151 -19.162 -5.261 1.00 78.75 113 ALA A CA 1
ATOM 860 C C . ALA A 1 113 ? -16.451 -19.166 -6.621 1.00 78.75 113 ALA A C 1
ATOM 862 O O . ALA A 1 113 ? -15.983 -18.131 -7.086 1.00 78.75 113 ALA A O 1
ATOM 863 N N . LEU A 1 114 ? -16.427 -20.328 -7.276 1.00 82.00 114 LEU A N 1
ATOM 864 C CA . LEU A 1 114 ? -15.868 -20.478 -8.613 1.00 82.00 114 LEU A CA 1
ATOM 865 C C . LEU A 1 114 ? -16.660 -19.654 -9.639 1.00 82.00 114 LEU A C 1
ATOM 867 O O . LEU A 1 114 ? -16.063 -18.969 -10.465 1.00 82.00 114 LEU A O 1
ATOM 871 N N . VAL A 1 115 ? -17.995 -19.666 -9.541 1.00 85.31 115 VAL A N 1
ATOM 872 C CA . VAL A 1 115 ? -18.889 -18.855 -10.385 1.00 85.31 115 VAL A CA 1
ATOM 873 C C . VAL A 1 115 ? -18.667 -17.363 -10.147 1.00 85.31 115 VAL A C 1
ATOM 875 O O . VAL A 1 115 ? -18.591 -16.601 -11.108 1.00 85.31 115 VAL A O 1
ATOM 878 N N . LEU A 1 116 ? -18.498 -16.939 -8.890 1.00 83.38 116 LEU A N 1
ATOM 879 C CA . LEU A 1 116 ? -18.194 -15.544 -8.563 1.00 83.38 116 LEU A CA 1
ATOM 880 C C . LEU A 1 116 ? -16.839 -15.110 -9.142 1.00 83.38 116 LEU A C 1
ATOM 882 O O . LEU A 1 116 ? -16.747 -14.053 -9.758 1.00 83.38 116 LEU A O 1
ATOM 886 N N . VAL A 1 117 ? -15.799 -15.934 -8.986 1.00 83.69 117 VAL A N 1
ATOM 887 C CA . VAL A 1 117 ? -14.460 -15.664 -9.533 1.00 83.69 117 VAL A CA 1
ATOM 888 C C . VAL A 1 117 ? -14.500 -15.591 -11.059 1.00 83.69 117 VAL A C 1
ATOM 890 O O . VAL A 1 117 ? -13.977 -14.637 -11.632 1.00 83.69 117 VAL A O 1
ATOM 893 N N . ALA A 1 118 ? -15.158 -16.547 -11.717 1.00 86.94 118 ALA A N 1
ATOM 894 C CA . ALA A 1 118 ? -15.324 -16.549 -13.167 1.00 86.94 118 ALA A CA 1
ATOM 895 C C . ALA A 1 118 ? -16.119 -15.325 -13.649 1.00 86.94 118 ALA A C 1
ATOM 897 O O . ALA A 1 118 ? -15.718 -14.671 -14.608 1.00 86.94 118 ALA A O 1
ATOM 898 N N . GLY A 1 119 ? -17.196 -14.958 -12.949 1.00 85.06 119 GLY A N 1
ATOM 899 C CA . GLY A 1 119 ? -17.995 -13.768 -13.242 1.00 85.06 119 GLY A CA 1
ATOM 900 C C . GLY A 1 119 ? -17.195 -12.471 -13.106 1.00 85.06 119 GLY A C 1
ATOM 901 O O . GLY A 1 119 ? -17.219 -11.636 -14.011 1.00 85.06 119 GLY A O 1
ATOM 902 N N . CYS A 1 120 ? -16.420 -12.318 -12.030 1.00 82.50 120 CYS A N 1
ATOM 903 C CA . CYS A 1 120 ? -15.501 -11.189 -11.851 1.00 82.50 120 CYS A CA 1
ATOM 904 C C . CYS A 1 120 ? -14.430 -11.142 -12.948 1.00 82.50 120 CYS A C 1
ATOM 906 O O . CYS A 1 120 ? -14.136 -10.076 -13.485 1.00 82.50 120 CYS A O 1
ATOM 908 N N . PHE A 1 121 ? -13.862 -12.291 -13.315 1.00 85.75 121 PHE A N 1
ATOM 909 C CA . PHE A 1 121 ? -12.843 -12.357 -14.357 1.00 85.75 121 PHE A CA 1
ATOM 910 C C . PHE A 1 121 ? -13.404 -11.986 -15.735 1.00 85.75 121 PHE A C 1
ATOM 912 O O . PHE A 1 121 ? -12.782 -11.214 -16.457 1.00 85.75 121 PHE A O 1
ATOM 919 N N . LEU A 1 122 ? -14.597 -12.468 -16.089 1.00 88.06 122 LEU A N 1
ATOM 920 C CA . LEU A 1 122 ? -15.251 -12.127 -17.355 1.00 88.06 122 LEU A CA 1
ATOM 921 C C . LEU A 1 122 ? -15.647 -10.646 -17.410 1.00 88.06 122 LEU A C 1
ATOM 923 O O . LEU A 1 122 ? -15.383 -9.971 -18.403 1.00 88.06 122 LEU A O 1
ATOM 927 N N . THR A 1 123 ? -16.230 -10.116 -16.336 1.00 83.62 123 THR A N 1
ATOM 928 C CA . THR A 1 123 ? -16.668 -8.710 -16.283 1.00 83.62 123 THR A CA 1
ATOM 929 C C . THR A 1 123 ? -15.501 -7.725 -16.336 1.00 83.62 123 THR A C 1
ATOM 931 O O . THR A 1 123 ? -15.565 -6.746 -17.079 1.00 83.62 123 THR A O 1
ATOM 934 N N . VAL A 1 124 ? -14.413 -7.982 -15.605 1.00 82.00 124 VAL A N 1
ATOM 935 C CA . VAL A 1 124 ? -13.245 -7.087 -15.589 1.00 82.00 124 VAL A CA 1
ATOM 936 C C . VAL A 1 124 ? -12.310 -7.353 -16.767 1.00 82.00 124 VAL A C 1
ATOM 938 O O . VAL A 1 124 ? -11.900 -6.420 -17.451 1.00 82.00 124 VAL A O 1
ATOM 941 N N . GLY A 1 125 ? -11.965 -8.618 -17.011 1.00 81.38 125 GLY A N 1
ATOM 942 C CA . GLY A 1 125 ? -10.964 -9.011 -18.002 1.00 81.38 125 GLY A CA 1
ATOM 943 C C . GLY A 1 125 ? -11.447 -8.871 -19.443 1.00 81.38 125 GLY A C 1
ATOM 944 O O . GLY A 1 125 ? -10.703 -8.373 -20.286 1.00 81.38 125 GLY A O 1
ATOM 945 N N . VAL A 1 126 ? -12.692 -9.267 -19.727 1.00 83.06 126 VAL A N 1
ATOM 946 C CA . VAL A 1 126 ? -13.273 -9.202 -21.082 1.00 83.06 126 VAL A CA 1
ATOM 947 C C . VAL A 1 126 ? -14.145 -7.961 -21.239 1.00 83.06 126 VAL A C 1
ATOM 949 O O . VAL A 1 126 ? -14.005 -7.228 -22.214 1.00 83.06 126 VAL A O 1
ATOM 952 N N . GLY A 1 127 ? -15.008 -7.687 -20.259 1.00 81.12 127 GLY A N 1
ATOM 953 C CA . GLY A 1 127 ? -15.930 -6.551 -20.299 1.00 81.12 127 GLY A CA 1
ATOM 954 C C . GLY A 1 127 ? -15.276 -5.184 -20.079 1.00 81.12 127 GLY A C 1
ATOM 955 O O . GLY A 1 127 ? -15.930 -4.172 -20.317 1.00 81.12 127 GLY A O 1
ATOM 956 N N . ARG A 1 128 ? -14.014 -5.135 -19.613 1.00 81.25 128 ARG A N 1
ATOM 957 C CA . ARG A 1 128 ? -13.286 -3.908 -19.219 1.00 81.25 128 ARG A CA 1
ATOM 958 C C . ARG A 1 128 ? -14.116 -2.963 -18.343 1.00 81.25 128 ARG A C 1
ATOM 960 O O . ARG A 1 128 ? -13.940 -1.745 -18.376 1.00 81.25 128 ARG A O 1
ATOM 967 N N . VAL A 1 129 ? -15.027 -3.526 -17.552 1.00 81.50 129 VAL A N 1
ATOM 968 C CA . VAL A 1 129 ? -15.857 -2.751 -16.635 1.00 81.50 129 VAL A CA 1
ATOM 969 C C . VAL A 1 129 ? -14.956 -2.184 -15.542 1.00 81.50 129 VAL A C 1
ATOM 971 O O . VAL A 1 129 ? -14.059 -2.867 -15.045 1.00 81.50 129 VAL A O 1
ATOM 974 N N . SER A 1 130 ? -15.186 -0.922 -15.172 1.00 78.94 130 SER A N 1
ATOM 975 C CA . SER A 1 130 ? -14.386 -0.238 -14.157 1.00 78.94 130 SER A CA 1
ATOM 976 C C . SER A 1 130 ? -14.341 -1.044 -12.856 1.00 78.94 130 SER A C 1
ATOM 978 O O . SER A 1 130 ? -15.381 -1.357 -12.265 1.00 78.94 130 SER A O 1
ATOM 980 N N . MET A 1 131 ? -13.126 -1.351 -12.383 1.00 75.44 131 MET A N 1
ATOM 981 C CA . MET A 1 131 ? -12.911 -2.103 -11.139 1.00 75.44 131 MET A CA 1
ATOM 982 C C . MET A 1 131 ? -13.549 -1.433 -9.916 1.00 75.44 131 MET A C 1
ATOM 984 O O . MET A 1 131 ? -13.900 -2.129 -8.964 1.00 75.44 131 MET A O 1
ATOM 988 N N . LEU A 1 132 ? -13.767 -0.114 -9.970 1.00 77.94 132 LEU A N 1
ATOM 989 C CA . LEU A 1 132 ? -14.484 0.648 -8.944 1.00 77.94 132 LEU A CA 1
ATOM 990 C C . LEU A 1 132 ? -15.910 0.138 -8.704 1.00 77.94 132 LEU A C 1
ATOM 992 O O . LEU A 1 132 ? -16.387 0.214 -7.579 1.00 77.94 132 LEU A O 1
ATOM 996 N N . ILE A 1 133 ? -16.582 -0.391 -9.731 1.00 80.50 133 ILE A N 1
ATOM 997 C CA . ILE A 1 133 ? -17.958 -0.905 -9.624 1.00 80.50 133 ILE A CA 1
ATOM 998 C C . ILE A 1 133 ? -17.948 -2.401 -9.304 1.00 80.50 133 ILE A C 1
ATOM 1000 O O . ILE A 1 133 ? -18.745 -2.881 -8.497 1.00 80.50 133 ILE A O 1
ATOM 1004 N N . VAL A 1 134 ? -17.022 -3.149 -9.909 1.00 80.50 134 VAL A N 1
ATOM 1005 C CA . VAL A 1 134 ? -17.002 -4.611 -9.781 1.00 80.50 134 VAL A CA 1
ATOM 1006 C C . VAL A 1 134 ? -16.586 -5.056 -8.379 1.00 80.50 134 VAL A C 1
ATOM 1008 O O . VAL A 1 134 ? -17.192 -5.980 -7.845 1.00 80.50 134 VAL A O 1
ATOM 1011 N N . MET A 1 135 ? -15.616 -4.392 -7.739 1.00 80.81 135 MET A N 1
ATOM 1012 C CA . MET A 1 135 ? -15.189 -4.747 -6.377 1.00 80.81 135 MET A CA 1
ATOM 1013 C C . MET A 1 135 ? -16.309 -4.668 -5.324 1.00 80.81 135 MET A C 1
ATOM 1015 O O . MET A 1 135 ? -16.514 -5.669 -4.635 1.00 80.81 135 MET A O 1
ATOM 1019 N N . PRO A 1 136 ? -17.048 -3.551 -5.161 1.00 82.62 136 PRO A N 1
ATOM 1020 C CA . PRO A 1 136 ? -18.105 -3.477 -4.154 1.00 82.62 136 PRO A CA 1
ATOM 1021 C C . PRO A 1 136 ? -19.260 -4.437 -4.454 1.00 82.62 136 PRO A C 1
ATOM 1023 O O . PRO A 1 136 ? -19.791 -5.051 -3.529 1.00 82.62 136 PRO A O 1
ATOM 1026 N N . LEU A 1 137 ? -19.610 -4.636 -5.730 1.00 83.12 137 LEU A N 1
ATOM 1027 C CA . LEU A 1 137 ? -20.647 -5.590 -6.123 1.00 83.12 137 LEU A CA 1
ATOM 1028 C C . LEU A 1 137 ? -20.231 -7.035 -5.814 1.00 83.12 137 LEU A C 1
ATOM 1030 O O . LEU A 1 137 ? -20.985 -7.781 -5.191 1.00 83.12 137 LEU A O 1
ATOM 1034 N N . ALA A 1 138 ? -19.009 -7.420 -6.184 1.00 81.19 138 ALA A N 1
ATOM 1035 C CA . ALA A 1 138 ? -18.459 -8.738 -5.892 1.00 81.19 138 ALA A CA 1
ATOM 1036 C C . ALA A 1 138 ? -18.318 -8.981 -4.384 1.00 81.19 138 ALA A C 1
ATOM 1038 O O . ALA A 1 138 ? -18.607 -10.080 -3.914 1.00 81.19 138 ALA A O 1
ATOM 1039 N N . ALA A 1 139 ? -17.929 -7.959 -3.616 1.00 82.50 139 ALA A N 1
ATOM 1040 C CA . ALA A 1 139 ? -17.862 -8.031 -2.162 1.00 82.50 139 ALA A CA 1
ATOM 1041 C C . ALA A 1 139 ? -19.254 -8.216 -1.538 1.00 82.50 139 ALA A C 1
ATOM 1043 O O . ALA A 1 139 ? -19.424 -9.079 -0.679 1.00 82.50 139 ALA A O 1
ATOM 1044 N N . ALA A 1 140 ? -20.265 -7.470 -1.994 1.00 84.19 140 ALA A N 1
ATOM 1045 C CA . ALA A 1 140 ? -21.640 -7.613 -1.520 1.00 84.19 140 ALA A CA 1
ATOM 1046 C C . ALA A 1 140 ? -22.198 -9.016 -1.812 1.00 84.19 140 ALA A C 1
ATOM 1048 O O . ALA A 1 140 ? -22.758 -9.658 -0.920 1.00 84.19 140 ALA A O 1
ATOM 1049 N N . ILE A 1 141 ? -21.983 -9.523 -3.032 1.00 82.75 141 ILE A N 1
ATOM 1050 C CA . ILE A 1 141 ? -22.385 -10.877 -3.430 1.00 82.75 141 ILE A CA 1
ATOM 1051 C C . ILE A 1 141 ? -21.615 -11.922 -2.607 1.00 82.75 141 ILE A C 1
ATOM 1053 O O . ILE A 1 141 ? -22.222 -12.841 -2.060 1.00 82.75 141 ILE A O 1
ATOM 1057 N N . GLY A 1 142 ? -20.302 -11.759 -2.433 1.00 78.44 142 GLY A N 1
ATOM 1058 C CA . GLY A 1 142 ? -19.472 -12.653 -1.624 1.00 78.44 142 GLY A CA 1
ATOM 1059 C C . GLY A 1 142 ? -19.925 -12.730 -0.163 1.00 78.44 142 GLY A C 1
ATOM 1060 O O . GLY A 1 142 ? -20.099 -13.821 0.375 1.00 78.44 142 GLY A O 1
ATOM 1061 N N . ILE A 1 143 ? -20.209 -11.589 0.471 1.00 81.19 143 ILE A N 1
ATOM 1062 C CA . ILE A 1 143 ? -20.725 -11.535 1.848 1.00 81.19 143 ILE A CA 1
ATOM 1063 C C . ILE A 1 143 ? -22.105 -12.200 1.938 1.00 81.19 143 ILE A C 1
ATOM 1065 O O . ILE A 1 143 ? -22.382 -12.928 2.893 1.00 81.19 143 ILE A O 1
ATOM 1069 N N . PHE A 1 144 ? -22.971 -11.986 0.946 1.00 80.56 144 PHE A N 1
ATOM 1070 C CA . PHE A 1 144 ? -24.305 -12.582 0.909 1.00 80.56 144 PHE A CA 1
ATOM 1071 C C . PHE A 1 144 ? -24.265 -14.115 0.803 1.00 80.56 144 PHE A C 1
ATOM 1073 O O . PHE A 1 144 ? -24.954 -14.805 1.557 1.00 80.56 144 PHE A O 1
ATOM 1080 N N . PHE A 1 145 ? -23.423 -14.662 -0.077 1.00 76.69 145 PHE A N 1
ATOM 1081 C CA . PHE A 1 145 ? -23.258 -16.111 -0.221 1.00 76.69 145 PHE A CA 1
ATOM 1082 C C . PHE A 1 145 ? -22.526 -16.741 0.979 1.00 76.69 145 PHE A C 1
ATOM 1084 O O . PHE A 1 145 ? -22.870 -17.856 1.377 1.00 76.69 145 PHE A O 1
ATOM 1091 N N . ALA A 1 146 ? -21.595 -16.020 1.617 1.00 75.06 146 ALA A N 1
ATOM 1092 C CA . ALA A 1 146 ? -20.928 -16.469 2.843 1.00 75.06 146 ALA A CA 1
ATOM 1093 C C . ALA A 1 146 ? -21.908 -16.576 4.022 1.00 75.06 146 ALA A C 1
ATOM 1095 O O . ALA A 1 146 ? -21.888 -17.560 4.758 1.00 75.06 146 ALA A O 1
ATOM 1096 N N . ARG A 1 147 ? -22.842 -15.622 4.158 1.00 78.00 147 ARG A N 1
ATOM 1097 C CA . ARG A 1 147 ? -23.901 -15.670 5.186 1.00 78.00 147 ARG A CA 1
ATOM 1098 C C . ARG A 1 147 ? -24.876 -16.837 5.012 1.00 78.00 147 ARG A C 1
ATOM 1100 O O . ARG A 1 147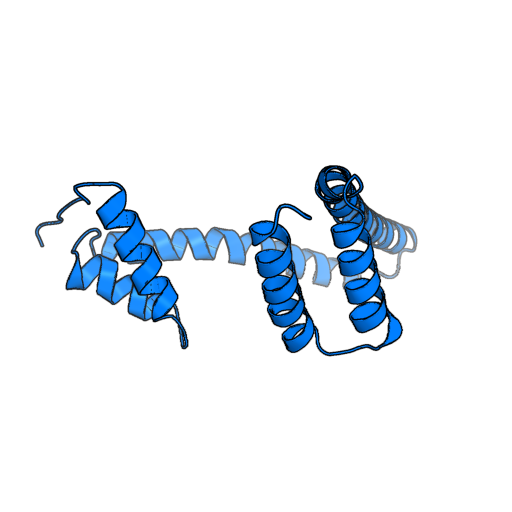 ? -25.493 -17.248 5.987 1.00 78.00 147 ARG A O 1
ATOM 1107 N N . ARG A 1 148 ? -25.018 -17.378 3.796 1.00 74.62 148 ARG A N 1
ATOM 1108 C CA . ARG A 1 148 ? -25.848 -18.562 3.503 1.00 74.62 148 ARG A CA 1
ATOM 1109 C C . ARG A 1 148 ? -25.102 -19.896 3.642 1.00 74.62 148 ARG A C 1
ATOM 1111 O O . ARG A 1 148 ? -25.708 -20.937 3.419 1.00 74.62 148 ARG A O 1
ATOM 1118 N N . GLY A 1 149 ? -23.813 -19.884 3.998 1.00 66.75 149 GLY A N 1
ATOM 1119 C CA . GLY A 1 149 ? -22.987 -21.095 4.118 1.00 66.75 149 GLY A CA 1
ATOM 1120 C C . GLY A 1 149 ? -22.639 -21.759 2.779 1.00 66.75 149 GLY A C 1
ATOM 1121 O O . GLY A 1 149 ? -22.181 -22.897 2.756 1.00 66.75 149 GLY A O 1
ATOM 1122 N N . TRP A 1 150 ? -22.869 -21.070 1.655 1.00 59.12 150 TRP A N 1
ATOM 1123 C CA . TRP A 1 150 ? -22.584 -21.569 0.299 1.00 59.12 150 TRP A CA 1
ATOM 1124 C C . TRP A 1 150 ? -21.155 -21.228 -0.166 1.00 59.12 150 TRP A C 1
ATOM 1126 O O . TRP A 1 150 ? -20.712 -21.684 -1.223 1.00 59.12 150 TRP A O 1
ATOM 1136 N N . LEU A 1 151 ? -20.448 -20.425 0.636 1.00 56.28 151 LEU A N 1
ATOM 1137 C CA . LEU A 1 151 ? -19.083 -19.918 0.473 1.00 56.28 151 LEU A CA 1
ATOM 1138 C C . LEU A 1 151 ? -18.231 -20.254 1.685 1.00 56.28 151 LEU A C 1
ATOM 1140 O O . LEU A 1 151 ? -18.791 -20.665 2.725 1.00 56.28 151 LEU A O 1
#

Secondary structure (DSSP, 8-state):
------S-HHHHHHHHHHHHHH-TT-HHHHHHIIIIIIS--S-HHHHHHHHHHHHHHHHHHHHHHHHHHHHHHHHTTSHHHHHHHHHHHHHHHHHHHHHHHHHHTTTTT-HHHHHHHHHHHIIIIIT---HHHHHHHHHHHHHHHHHTT--

pLDDT: mean 86.41, std 7.4, range [54.19, 96.38]

Sequence (151 aa):
MQVTPPRSLTELFLGFLAIGARSFGGVLPWAYRTMVEERRWLTQADFAETIGLCQGLMVLPFIWVMALGVLYLEWASYPVVRAVVTGVGATGAGLFIGTALKLGKALVRKPAALVLVAGCFLTVGVGRVSMLIVMPLAAAIGIFFARRGWL

Foldseek 3Di:
DDADADPDPVSVVCLVVVLVVPCPPHSLVSCCCSCCPVRRNDHPVRSVVVVVVVCCVVVVVVVVVVVVVVVCVVVVVDVVSVVVVVVVVVVVVVVVVVVCCVVCVVVVVFVLSVVLVVVLCCCCVVVVPPPVVSVVVSVVSVVVCVVVVSD